Protein AF-A0A8D8JXM0-F1 (afdb_monomer_lite)

InterPro domains:
  IPR005828 Major facilitator, sugar transporter-like [PF00083] (39-109)
  IPR036259 MFS transporter superfamily [G3DSA:1.20.1250.20] (1-123)
  IPR036259 MFS transporter superfamily [SSF103473] (4-92)

pLDDT: mean 82.13, std 12.41, range [39.22, 94.69]

Organism: Culex pipiens (NCBI:txid7175)

Foldseek 3Di:
DVVVVVVVVVVVVLVVLCVVQQPDADWDQDPVVRDTDHSVVVSVVVVCVVVVVVVVVVVPQQDALVVCVVVVNNVSSLVNVQVVCCVVVVVPDDGDDDPDDDDPPVPPPPPCPPDPVVVVVVVVD

Sequence (125 aa):
MGASFVFGAGCMLLPGIAYLTINNEWAIEVPFLNIIYRPWRLFFVVCALPGLISAIALLKFPESPKFMVNQGDTDRAIEAVQWIHSINSFKKEPALQIKSIVTNANTKSAGSTKGFKAIVKLIWD

Structure (mmCIF, N/CA/C/O backbone):
data_AF-A0A8D8JXM0-F1
#
_entry.id   AF-A0A8D8JXM0-F1
#
loop_
_atom_site.group_PDB
_atom_site.id
_atom_site.type_symbol
_atom_site.label_atom_id
_atom_site.label_alt_id
_atom_site.label_comp_id
_atom_site.label_asym_id
_atom_site.label_entity_id
_atom_site.label_seq_id
_atom_site.pdbx_PDB_ins_code
_atom_site.Cartn_x
_atom_site.Cartn_y
_atom_site.Cartn_z
_atom_site.occupancy
_atom_site.B_iso_or_equiv
_atom_site.auth_seq_id
_atom_site.auth_comp_id
_atom_site.auth_asym_id
_atom_site.auth_atom_id
_atom_site.pdbx_PDB_model_num
ATOM 1 N N . MET A 1 1 ? -6.020 16.794 5.202 1.00 68.88 1 MET A N 1
ATOM 2 C CA . MET A 1 1 ? -4.612 17.159 4.916 1.00 68.88 1 MET A CA 1
ATOM 3 C C . MET A 1 1 ? -3.775 15.958 4.468 1.00 68.88 1 MET A C 1
ATOM 5 O O . MET A 1 1 ? -3.187 16.044 3.402 1.00 68.88 1 MET A O 1
ATOM 9 N N . GLY A 1 2 ? -3.770 14.821 5.184 1.00 81.31 2 GLY A N 1
ATOM 10 C CA . GLY A 1 2 ? -2.958 13.647 4.800 1.00 81.31 2 GLY A CA 1
ATOM 11 C C . GLY A 1 2 ? -3.273 13.033 3.425 1.00 81.31 2 GLY A C 1
ATOM 12 O O . GLY A 1 2 ? -2.360 12.797 2.645 1.00 81.31 2 GLY A O 1
ATOM 13 N N . ALA A 1 3 ? -4.553 12.844 3.079 1.00 81.75 3 ALA A N 1
ATOM 14 C CA . ALA A 1 3 ? -4.935 12.264 1.782 1.00 81.75 3 ALA A CA 1
ATOM 15 C C . ALA A 1 3 ? -4.444 13.094 0.580 1.00 81.75 3 ALA A C 1
ATOM 17 O O . ALA A 1 3 ? -3.962 12.543 -0.406 1.00 81.75 3 ALA A O 1
ATOM 18 N N . SER A 1 4 ? -4.502 14.423 0.688 1.00 88.94 4 SER A N 1
ATOM 19 C CA . SER A 1 4 ? -4.020 15.343 -0.347 1.00 88.94 4 SER A CA 1
ATOM 20 C C . SER A 1 4 ? -2.503 15.265 -0.529 1.00 88.94 4 SER A C 1
ATOM 22 O O . SER A 1 4 ? -2.025 15.342 -1.655 1.00 88.94 4 SER A O 1
ATOM 24 N N . PHE A 1 5 ? -1.751 15.065 0.559 1.00 91.12 5 PHE A N 1
ATOM 25 C CA . PHE A 1 5 ? -0.304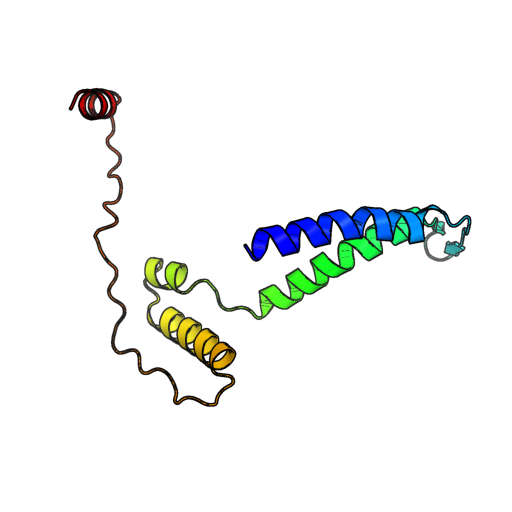 14.853 0.497 1.00 91.12 5 PHE A CA 1
ATOM 26 C C . PHE A 1 5 ? 0.045 13.536 -0.205 1.00 91.12 5 PHE A C 1
ATOM 28 O O . PHE A 1 5 ? 0.877 13.533 -1.106 1.00 91.12 5 PHE A O 1
ATOM 35 N N . VAL A 1 6 ? -0.632 12.436 0.149 1.00 88.88 6 VAL A N 1
ATOM 36 C CA . VAL A 1 6 ? -0.418 11.123 -0.487 1.00 88.88 6 VAL A CA 1
ATOM 37 C C . VAL A 1 6 ? -0.724 11.186 -1.983 1.00 88.88 6 VAL A C 1
ATOM 39 O O . VAL A 1 6 ? 0.070 10.716 -2.794 1.00 88.88 6 VAL A O 1
ATOM 42 N N . PHE A 1 7 ? -1.843 11.811 -2.357 1.00 88.56 7 PHE A N 1
ATOM 43 C CA . PHE A 1 7 ? -2.206 11.989 -3.759 1.00 88.56 7 PHE A CA 1
ATOM 44 C C . PHE A 1 7 ? -1.197 12.875 -4.503 1.00 88.56 7 PHE A C 1
ATOM 46 O O . PHE A 1 7 ? -0.735 12.504 -5.578 1.00 88.56 7 PHE A O 1
ATOM 53 N N . GLY A 1 8 ? -0.795 14.005 -3.913 1.00 92.12 8 GLY A N 1
ATOM 54 C CA . GLY A 1 8 ? 0.206 14.900 -4.495 1.00 92.12 8 GLY A CA 1
ATOM 55 C C . GLY A 1 8 ? 1.557 14.215 -4.718 1.00 92.12 8 GLY A C 1
ATOM 56 O O . GLY A 1 8 ? 2.116 14.304 -5.809 1.00 92.12 8 GLY A O 1
ATOM 57 N N . ALA A 1 9 ? 2.045 13.468 -3.724 1.00 89.88 9 ALA A N 1
ATOM 58 C CA . ALA A 1 9 ? 3.269 12.682 -3.844 1.00 89.88 9 ALA A CA 1
ATOM 59 C C . ALA A 1 9 ? 3.145 11.608 -4.937 1.00 89.88 9 ALA A C 1
ATOM 61 O O . ALA A 1 9 ? 4.041 11.474 -5.766 1.00 89.88 9 ALA A O 1
ATOM 62 N N . GLY A 1 10 ? 2.015 10.896 -4.999 1.00 89.19 10 GLY A N 1
ATOM 63 C CA . GLY A 1 10 ? 1.743 9.917 -6.055 1.00 89.19 10 GLY A CA 1
ATOM 64 C C . GLY A 1 10 ? 1.787 10.530 -7.459 1.00 89.19 10 GLY A C 1
ATOM 65 O O . GLY A 1 10 ? 2.443 9.991 -8.351 1.00 89.19 10 GLY A O 1
ATOM 66 N N . CYS A 1 11 ? 1.165 11.697 -7.639 1.00 90.06 11 CYS A N 1
ATOM 67 C CA . CYS A 1 11 ? 1.176 12.428 -8.906 1.00 90.06 11 CYS A CA 1
ATOM 68 C C . CYS A 1 11 ? 2.574 12.907 -9.320 1.00 90.06 11 CYS A C 1
ATOM 70 O O . CYS A 1 11 ? 2.841 12.989 -10.513 1.00 90.06 11 CYS A O 1
ATOM 72 N N . MET A 1 12 ? 3.471 13.196 -8.370 1.00 92.06 12 MET A N 1
ATOM 73 C CA . MET A 1 12 ? 4.869 13.550 -8.660 1.00 92.06 12 MET A CA 1
ATOM 74 C C . MET A 1 12 ? 5.747 12.326 -8.949 1.00 92.06 12 MET A C 1
ATOM 76 O O . MET A 1 12 ? 6.671 12.403 -9.757 1.00 92.06 12 MET A O 1
ATOM 80 N N . LEU A 1 13 ? 5.458 11.182 -8.325 1.00 90.62 13 LEU A N 1
ATOM 81 C CA . LEU A 1 13 ? 6.215 9.947 -8.534 1.00 90.62 13 LEU A CA 1
ATOM 82 C C . LEU A 1 13 ? 6.022 9.381 -9.945 1.00 90.62 13 LEU A C 1
ATOM 84 O O . LEU A 1 13 ? 6.989 8.920 -10.544 1.00 90.62 13 LEU A O 1
ATOM 88 N N . LEU A 1 14 ? 4.809 9.450 -10.502 1.00 89.94 14 LEU A N 1
ATOM 89 C CA . LEU A 1 14 ? 4.509 8.941 -11.848 1.00 89.94 14 LEU A CA 1
ATOM 90 C C . LEU A 1 14 ? 5.419 9.511 -12.955 1.00 89.94 14 LEU A C 1
ATOM 92 O O . LEU A 1 14 ? 6.055 8.710 -13.646 1.00 89.94 14 LEU A O 1
ATOM 96 N N . PRO A 1 15 ? 5.549 10.842 -13.136 1.00 92.06 15 PRO A N 1
ATOM 97 C CA . PRO A 1 15 ? 6.461 11.400 -14.131 1.00 92.06 15 PRO A CA 1
ATOM 98 C C . PRO A 1 15 ? 7.931 11.101 -13.808 1.00 92.06 15 PRO A C 1
ATOM 100 O O . PRO A 1 15 ? 8.711 10.880 -14.730 1.00 92.06 15 PRO A O 1
ATOM 103 N N . GLY A 1 16 ? 8.310 11.016 -12.526 1.00 91.38 16 GLY A N 1
ATOM 104 C CA . GLY A 1 16 ? 9.663 10.614 -12.125 1.00 91.38 16 GLY A CA 1
ATOM 105 C C . GLY A 1 16 ? 10.009 9.188 -12.569 1.00 91.38 16 GLY A C 1
ATOM 106 O O . GLY A 1 16 ? 11.053 8.954 -13.175 1.00 91.38 16 GLY A O 1
ATOM 107 N N . ILE A 1 17 ? 9.103 8.236 -12.342 1.00 90.88 17 ILE A N 1
ATOM 108 C CA . ILE A 1 17 ? 9.264 6.842 -12.773 1.00 90.88 17 ILE A CA 1
ATOM 109 C C . ILE A 1 17 ? 9.234 6.745 -14.303 1.00 90.88 17 ILE A C 1
ATOM 111 O O . ILE A 1 17 ? 10.039 6.013 -14.881 1.00 90.88 17 ILE A O 1
ATOM 115 N N . ALA A 1 18 ? 8.353 7.497 -14.972 1.00 91.12 18 ALA A N 1
ATOM 116 C CA . ALA A 1 18 ? 8.285 7.538 -16.432 1.00 91.12 18 ALA A CA 1
ATOM 117 C C . ALA A 1 18 ? 9.612 8.014 -17.038 1.00 91.12 18 ALA A C 1
ATOM 119 O O . ALA A 1 18 ? 10.149 7.354 -17.925 1.00 91.12 18 ALA A O 1
ATOM 120 N N . TYR A 1 19 ? 10.185 9.096 -16.505 1.00 90.31 19 TYR A N 1
ATOM 121 C CA . TYR A 1 19 ? 11.478 9.616 -16.946 1.00 90.31 19 TYR A CA 1
ATOM 122 C C . TYR A 1 19 ? 12.610 8.594 -16.765 1.00 90.31 19 TYR A C 1
ATOM 124 O O . TYR A 1 19 ? 13.425 8.412 -17.666 1.00 90.31 19 TYR A O 1
ATOM 132 N N . LEU A 1 20 ? 12.651 7.893 -15.628 1.00 88.69 20 LEU A N 1
ATOM 133 C CA . LEU A 1 20 ? 13.696 6.904 -15.338 1.00 88.69 20 LEU A CA 1
ATOM 134 C C . LEU A 1 20 ? 13.578 5.621 -16.167 1.00 88.69 20 LEU A C 1
ATOM 136 O O . LEU A 1 20 ? 14.581 4.947 -16.385 1.00 88.69 20 LEU A O 1
ATOM 140 N N . THR A 1 21 ? 12.372 5.252 -16.602 1.00 88.62 21 THR A N 1
ATOM 141 C CA . THR A 1 21 ? 12.121 3.973 -17.284 1.00 88.62 21 THR A CA 1
ATOM 142 C C . THR A 1 21 ? 12.051 4.113 -18.802 1.00 88.62 21 THR A C 1
ATOM 144 O O . THR A 1 21 ? 12.702 3.332 -19.495 1.00 88.62 21 THR A O 1
ATOM 147 N N . ILE A 1 22 ? 11.314 5.100 -19.324 1.00 86.88 22 ILE A N 1
ATOM 148 C CA . ILE A 1 22 ? 11.016 5.247 -20.760 1.00 86.88 22 ILE A CA 1
ATOM 149 C C . ILE A 1 22 ? 12.214 5.774 -21.554 1.00 86.88 22 ILE A C 1
ATOM 151 O O . ILE A 1 22 ? 12.385 5.368 -22.697 1.00 86.88 22 ILE A O 1
ATOM 155 N N . ASN A 1 23 ? 13.060 6.622 -20.961 1.00 85.38 23 ASN A N 1
ATOM 156 C CA . ASN A 1 23 ? 14.207 7.219 -21.664 1.00 85.38 23 ASN A CA 1
ATOM 157 C C . ASN A 1 23 ? 15.346 6.237 -21.971 1.00 85.38 23 ASN A C 1
ATOM 159 O O . ASN A 1 23 ? 16.329 6.620 -22.597 1.00 85.38 23 ASN A O 1
ATOM 163 N N . ASN A 1 24 ? 15.253 4.988 -21.519 1.00 84.19 24 ASN A N 1
ATOM 164 C CA . ASN A 1 24 ? 16.252 3.989 -21.864 1.00 84.19 24 ASN A CA 1
ATOM 165 C C . ASN A 1 24 ? 15.947 3.373 -23.236 1.00 84.19 24 ASN A C 1
ATOM 167 O O . ASN A 1 24 ? 14.788 3.222 -23.608 1.00 84.19 24 ASN A O 1
ATOM 171 N N . GLU A 1 25 ? 16.979 2.939 -23.957 1.00 83.94 25 GLU A N 1
ATOM 172 C CA . GLU A 1 25 ? 16.839 2.369 -25.310 1.00 83.94 25 GLU A CA 1
ATOM 173 C C . GLU A 1 25 ? 16.988 0.840 -25.355 1.00 83.94 25 GLU A C 1
ATOM 175 O O . GLU A 1 25 ? 17.021 0.234 -26.426 1.00 83.94 25 GLU A O 1
ATOM 180 N N . TRP A 1 26 ? 17.084 0.182 -24.199 1.00 85.31 26 TRP A N 1
ATOM 181 C CA . TRP A 1 26 ? 17.347 -1.252 -24.153 1.00 85.31 26 TRP A CA 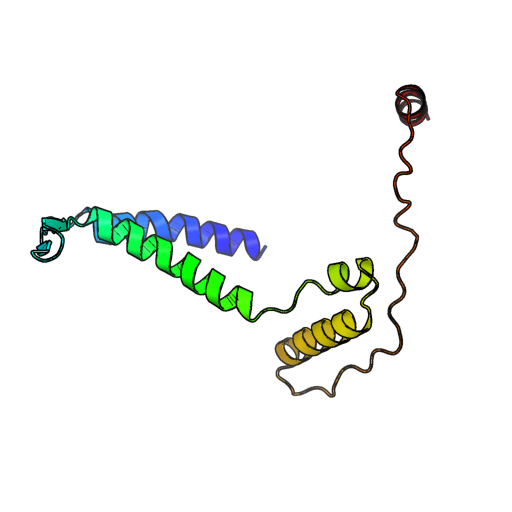1
ATOM 182 C C . TRP A 1 26 ? 16.182 -2.076 -24.714 1.00 85.31 26 TRP A C 1
ATOM 184 O O . TRP A 1 26 ? 15.004 -1.771 -24.520 1.00 85.31 26 TRP A O 1
ATOM 194 N N . ALA A 1 27 ? 16.525 -3.174 -25.378 1.00 86.06 27 ALA A N 1
ATOM 195 C CA . ALA A 1 27 ? 15.584 -4.171 -25.860 1.00 86.06 27 ALA A CA 1
ATOM 196 C C . ALA A 1 27 ? 16.115 -5.547 -25.459 1.00 86.06 27 ALA A C 1
ATOM 198 O O . ALA A 1 27 ? 17.191 -5.947 -25.893 1.00 86.06 27 ALA A O 1
ATOM 199 N N . ILE A 1 28 ? 15.381 -6.246 -24.593 1.00 85.00 28 ILE A N 1
ATOM 200 C CA . ILE A 1 28 ? 15.730 -7.606 -24.174 1.00 85.00 28 ILE A CA 1
ATOM 201 C C . ILE A 1 28 ? 14.807 -8.561 -24.912 1.00 85.00 28 ILE A C 1
ATOM 203 O O . ILE A 1 28 ? 13.587 -8.497 -24.763 1.00 85.00 28 ILE A O 1
ATOM 207 N N . GLU A 1 29 ? 15.375 -9.457 -25.702 1.00 87.06 29 GLU A N 1
ATOM 208 C CA . GLU A 1 29 ? 14.614 -10.551 -26.290 1.00 87.06 29 GLU A CA 1
ATOM 209 C C . GLU A 1 29 ? 14.337 -11.589 -25.205 1.00 87.06 29 GLU A C 1
ATOM 211 O O . GLU A 1 29 ? 15.249 -12.025 -24.506 1.00 87.06 29 GLU A O 1
ATOM 216 N N . VAL A 1 30 ? 13.068 -11.955 -25.023 1.00 85.44 30 VAL A N 1
ATOM 217 C CA . VAL A 1 30 ? 12.653 -12.996 -24.078 1.00 85.44 30 VAL A CA 1
ATOM 218 C C . VAL A 1 30 ? 12.278 -14.230 -24.899 1.00 85.44 30 VAL A C 1
ATOM 220 O O . VAL A 1 30 ? 11.138 -14.313 -25.373 1.00 85.44 30 VAL A O 1
ATOM 223 N N . PRO A 1 31 ? 13.196 -15.204 -25.081 1.00 80.25 31 PRO A N 1
ATOM 224 C CA . PRO A 1 31 ? 12.995 -16.314 -26.014 1.00 80.25 31 PRO A CA 1
ATOM 225 C C . PRO A 1 31 ? 11.814 -17.207 -25.627 1.00 80.25 31 PRO A C 1
ATOM 227 O O . PRO A 1 31 ? 11.148 -17.762 -26.492 1.00 80.25 31 PRO A O 1
ATOM 230 N N . PHE A 1 32 ? 11.506 -17.295 -24.328 1.00 86.12 32 PHE A N 1
ATOM 231 C CA . PHE A 1 32 ? 10.394 -18.095 -23.810 1.00 86.12 32 PHE A CA 1
ATOM 232 C C . PHE A 1 32 ? 9.011 -17.571 -24.237 1.00 86.12 32 PHE A C 1
ATOM 234 O O . PHE A 1 32 ? 8.103 -18.365 -24.454 1.00 86.12 32 PHE A O 1
ATOM 241 N N . LEU A 1 33 ? 8.843 -16.250 -24.377 1.00 82.81 33 LEU A N 1
ATOM 242 C CA . LEU A 1 33 ? 7.570 -15.642 -24.789 1.00 82.81 33 LEU A CA 1
ATOM 243 C C . LEU A 1 33 ? 7.567 -15.179 -26.250 1.00 82.81 33 LEU A C 1
ATOM 245 O O . LEU A 1 33 ? 6.525 -14.740 -26.725 1.00 82.81 33 LEU A O 1
ATOM 249 N N . ASN A 1 34 ? 8.702 -15.256 -26.954 1.00 85.12 34 ASN A N 1
ATOM 250 C CA . ASN A 1 34 ? 8.870 -14.720 -28.310 1.00 85.12 34 ASN A CA 1
ATOM 251 C C . ASN A 1 34 ? 8.463 -13.230 -28.406 1.00 85.12 34 ASN A C 1
ATOM 253 O O . ASN A 1 34 ? 7.800 -12.785 -29.342 1.00 85.12 34 ASN A O 1
ATOM 257 N N . ILE A 1 35 ? 8.813 -12.454 -27.372 1.00 86.62 35 ILE A N 1
ATOM 258 C CA . ILE A 1 35 ? 8.511 -11.021 -27.263 1.00 86.62 35 ILE A CA 1
ATOM 259 C C . ILE A 1 35 ? 9.811 -10.253 -27.031 1.00 86.62 35 ILE A C 1
ATOM 261 O O . ILE A 1 35 ? 10.655 -10.652 -26.228 1.00 86.62 35 ILE A O 1
ATOM 265 N N . ILE A 1 36 ? 9.923 -9.096 -27.682 1.00 86.88 36 ILE A N 1
ATOM 266 C CA . ILE A 1 36 ? 10.952 -8.097 -27.392 1.00 86.88 36 ILE A CA 1
ATOM 267 C C . ILE A 1 36 ? 10.462 -7.237 -26.225 1.00 86.88 36 ILE A C 1
ATOM 269 O O . ILE A 1 36 ? 9.512 -6.452 -26.349 1.00 86.88 36 ILE A O 1
ATOM 273 N N . TYR A 1 37 ? 11.090 -7.401 -25.068 1.00 87.12 37 TYR A N 1
ATOM 274 C CA . TYR A 1 37 ? 10.806 -6.613 -23.886 1.00 87.12 37 TYR A CA 1
ATOM 275 C C . TYR A 1 37 ? 11.404 -5.217 -24.053 1.00 87.12 37 TYR A C 1
ATOM 277 O O . TYR A 1 37 ? 12.619 -5.047 -24.154 1.00 87.12 37 TYR A O 1
ATOM 285 N N . ARG A 1 38 ? 10.521 -4.216 -24.089 1.00 89.25 38 ARG A N 1
ATOM 286 C CA . ARG A 1 38 ? 10.872 -2.799 -24.221 1.00 89.25 38 ARG A CA 1
ATOM 287 C C . ARG A 1 38 ? 10.653 -2.053 -22.899 1.00 89.25 38 ARG A C 1
ATOM 289 O O . ARG A 1 38 ? 9.788 -2.465 -22.119 1.00 89.25 38 ARG A O 1
ATOM 296 N N . PRO A 1 39 ? 11.334 -0.920 -22.665 1.00 88.69 39 PRO A N 1
ATOM 297 C CA . PRO A 1 39 ? 11.367 -0.257 -21.356 1.00 88.69 39 PRO A CA 1
ATOM 298 C C . PRO A 1 39 ? 10.000 0.260 -20.886 1.00 88.69 39 PRO A C 1
ATOM 300 O O . PRO A 1 39 ? 9.704 0.248 -19.694 1.00 88.69 39 PRO A O 1
ATOM 303 N N . TRP A 1 40 ? 9.095 0.596 -21.809 1.00 88.25 40 TRP A N 1
ATOM 304 C CA . TRP A 1 40 ? 7.712 0.964 -21.477 1.00 88.25 40 TRP A CA 1
ATOM 305 C C . TRP A 1 40 ? 6.931 -0.159 -20.763 1.00 88.25 40 TRP A C 1
ATOM 307 O O . TRP A 1 40 ? 6.028 0.120 -19.979 1.00 88.25 40 TRP A O 1
ATOM 317 N N . ARG A 1 41 ? 7.270 -1.440 -20.985 1.00 89.25 41 ARG A N 1
ATOM 318 C CA . ARG A 1 41 ? 6.647 -2.558 -20.252 1.00 89.25 41 ARG A CA 1
ATOM 319 C C . ARG A 1 41 ? 7.085 -2.561 -18.790 1.00 89.25 41 ARG A C 1
ATOM 321 O O . ARG A 1 41 ? 6.267 -2.822 -17.914 1.00 89.25 41 ARG A O 1
ATOM 328 N N . LEU A 1 42 ? 8.350 -2.217 -18.527 1.00 89.44 42 LEU A N 1
ATOM 329 C CA . LEU A 1 42 ? 8.863 -2.054 -17.167 1.00 89.44 42 LEU A CA 1
ATOM 330 C C . LEU A 1 42 ? 8.130 -0.928 -16.432 1.00 89.44 42 LEU A C 1
ATOM 332 O O . LEU A 1 42 ? 7.802 -1.108 -15.265 1.00 89.44 42 LEU A O 1
ATOM 336 N N . PHE A 1 43 ? 7.807 0.179 -17.109 1.00 90.56 43 PHE A N 1
ATOM 337 C CA . PHE A 1 43 ? 7.011 1.263 -16.523 1.00 90.56 43 PHE A CA 1
ATOM 338 C C . PHE A 1 43 ? 5.681 0.751 -15.946 1.00 90.56 43 PHE A C 1
ATOM 340 O O . PHE A 1 43 ? 5.393 0.985 -14.774 1.00 90.56 43 PHE A O 1
ATOM 347 N N . PHE A 1 44 ? 4.915 -0.031 -16.717 1.00 90.44 44 PHE A N 1
ATOM 348 C CA . PHE A 1 44 ? 3.660 -0.617 -16.230 1.00 90.44 44 PHE A CA 1
ATOM 349 C C . PHE A 1 44 ? 3.859 -1.543 -15.029 1.00 90.44 44 PHE A C 1
ATOM 351 O O . PHE A 1 44 ? 3.079 -1.480 -14.080 1.00 90.44 44 PHE A O 1
ATOM 358 N N . VAL A 1 45 ? 4.906 -2.373 -15.046 1.00 91.69 45 VAL A N 1
ATOM 359 C CA . VAL A 1 45 ? 5.224 -3.263 -13.920 1.00 91.69 45 VAL A CA 1
ATOM 360 C C . VAL A 1 45 ? 5.529 -2.448 -12.666 1.00 91.69 45 VAL A C 1
ATOM 362 O O . VAL A 1 45 ? 4.943 -2.703 -11.618 1.00 91.69 45 VAL A O 1
ATOM 365 N N . VAL A 1 46 ? 6.387 -1.429 -12.769 1.00 91.69 46 VAL A N 1
ATOM 366 C CA . VAL A 1 46 ? 6.752 -0.572 -11.634 1.00 91.69 46 VAL A CA 1
ATOM 367 C C . VAL A 1 46 ? 5.532 0.175 -11.093 1.00 91.69 46 VAL A C 1
ATOM 369 O O . VAL A 1 46 ? 5.346 0.227 -9.881 1.00 91.69 46 VAL A O 1
ATOM 372 N N . CYS A 1 47 ? 4.658 0.691 -11.960 1.00 90.50 47 CYS A N 1
ATOM 373 C CA . CYS A 1 47 ? 3.414 1.341 -11.543 1.00 90.50 47 CYS A CA 1
ATOM 374 C C . CYS A 1 47 ? 2.416 0.377 -10.882 1.00 90.50 47 CYS A C 1
ATOM 376 O O . CYS A 1 47 ? 1.637 0.801 -10.029 1.00 90.50 47 CYS A O 1
ATOM 378 N N . ALA A 1 48 ? 2.433 -0.908 -11.240 1.00 92.38 48 ALA A N 1
ATOM 379 C CA . ALA A 1 48 ? 1.564 -1.913 -10.636 1.00 92.38 48 ALA A CA 1
ATOM 380 C C . ALA A 1 48 ? 2.033 -2.351 -9.235 1.00 92.38 48 ALA A C 1
ATOM 382 O O . ALA A 1 48 ? 1.201 -2.747 -8.418 1.00 92.38 48 ALA A O 1
ATOM 383 N N . LEU A 1 49 ? 3.334 -2.258 -8.927 1.00 92.25 49 LEU A N 1
ATOM 384 C CA . LEU A 1 49 ? 3.898 -2.717 -7.649 1.00 92.25 49 LEU A CA 1
ATOM 385 C C . LEU A 1 49 ? 3.269 -2.041 -6.416 1.00 92.25 49 LEU A C 1
ATOM 387 O O . LEU A 1 49 ? 2.853 -2.774 -5.517 1.00 92.25 49 LEU A O 1
ATOM 391 N N . PRO A 1 50 ? 3.126 -0.700 -6.338 1.00 90.88 50 PRO A N 1
ATOM 392 C CA . PRO A 1 50 ? 2.437 -0.064 -5.217 1.00 90.88 50 PRO A CA 1
ATOM 393 C C . PRO A 1 50 ? 0.998 -0.561 -5.056 1.00 90.88 50 PRO A C 1
ATOM 395 O O . PRO A 1 50 ? 0.575 -0.837 -3.938 1.00 90.88 50 PRO A O 1
ATOM 398 N N . GLY A 1 51 ? 0.273 -0.743 -6.166 1.00 91.12 51 GLY A N 1
ATOM 399 C CA . GLY A 1 51 ? -1.089 -1.278 -6.155 1.00 91.12 51 GLY A CA 1
ATOM 400 C C . GLY A 1 51 ? -1.153 -2.710 -5.621 1.00 91.12 51 GLY A C 1
ATOM 401 O O . GLY A 1 51 ? -2.016 -3.026 -4.806 1.00 91.12 51 GLY A O 1
ATOM 402 N N . LEU A 1 52 ? -0.198 -3.560 -6.008 1.00 94.25 52 LEU A N 1
ATOM 403 C CA . LEU A 1 52 ? -0.085 -4.923 -5.494 1.00 94.25 52 LEU A CA 1
ATOM 404 C C . LEU A 1 52 ? 0.235 -4.940 -3.994 1.00 94.25 52 LEU A C 1
ATOM 406 O O . LEU A 1 52 ? -0.388 -5.686 -3.241 1.00 94.25 52 LEU A O 1
ATOM 410 N N . ILE A 1 53 ? 1.162 -4.091 -3.543 1.00 93.50 53 ILE A N 1
ATOM 411 C CA . ILE A 1 53 ? 1.487 -3.941 -2.118 1.00 93.50 53 ILE A CA 1
ATOM 412 C C . ILE A 1 53 ? 0.247 -3.485 -1.342 1.00 93.50 53 ILE A C 1
ATOM 414 O O . ILE A 1 53 ? -0.058 -4.052 -0.294 1.00 93.50 53 ILE A O 1
ATOM 418 N N . SER A 1 54 ? -0.503 -2.510 -1.865 1.00 91.50 54 SER A N 1
ATOM 419 C CA . SER A 1 54 ? -1.765 -2.070 -1.266 1.00 91.50 54 SER A CA 1
ATOM 420 C C . SER A 1 54 ? -2.796 -3.195 -1.204 1.00 91.50 54 SER A C 1
ATOM 422 O O . SER A 1 54 ? -3.432 -3.362 -0.169 1.00 91.50 54 SER A O 1
ATOM 424 N N . ALA A 1 55 ? -2.935 -4.004 -2.257 1.00 93.75 55 ALA A N 1
ATOM 425 C CA . ALA A 1 55 ? -3.851 -5.141 -2.264 1.00 93.75 55 ALA A CA 1
ATOM 426 C C . ALA A 1 55 ? -3.485 -6.175 -1.188 1.00 93.75 55 ALA A C 1
ATOM 428 O O . ALA A 1 55 ? -4.346 -6.589 -0.417 1.00 93.75 55 ALA A O 1
ATOM 429 N N . ILE A 1 56 ? -2.202 -6.536 -1.076 1.00 94.69 56 ILE A N 1
ATOM 430 C CA . ILE A 1 56 ? -1.716 -7.460 -0.040 1.00 94.69 56 ILE A CA 1
ATOM 431 C C . ILE A 1 56 ? -1.947 -6.879 1.359 1.00 94.69 56 ILE A C 1
ATOM 433 O O . ILE A 1 56 ? -2.366 -7.602 2.262 1.00 94.69 56 ILE A O 1
ATOM 437 N N . ALA A 1 57 ? -1.697 -5.580 1.542 1.00 91.25 57 AL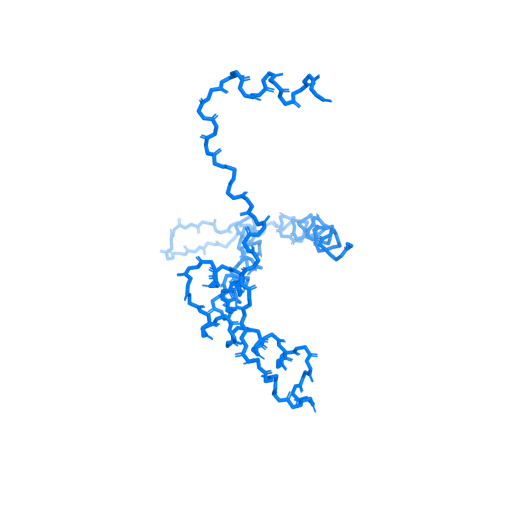A A N 1
ATOM 438 C CA . ALA A 1 57 ? -1.936 -4.909 2.812 1.00 91.25 57 ALA A CA 1
ATOM 439 C C . ALA A 1 57 ? -3.422 -4.956 3.193 1.00 91.25 57 ALA A C 1
ATOM 441 O O . ALA A 1 57 ? -3.736 -5.325 4.321 1.00 91.25 57 ALA A O 1
ATOM 442 N N . LEU A 1 58 ? -4.330 -4.662 2.256 1.00 90.69 58 LEU A N 1
ATOM 443 C CA . LEU A 1 58 ? -5.780 -4.670 2.483 1.00 90.69 58 LEU A CA 1
ATOM 444 C C . LEU A 1 58 ? -6.306 -6.029 2.959 1.00 90.69 58 LEU A C 1
ATOM 446 O O . LEU A 1 58 ? -7.187 -6.050 3.808 1.00 90.69 58 LEU A O 1
ATOM 450 N N . LEU A 1 59 ? -5.718 -7.149 2.521 1.00 90.31 59 LEU A N 1
ATOM 451 C CA . LEU A 1 59 ? -6.089 -8.487 3.013 1.00 90.31 59 LEU A CA 1
ATOM 452 C C . LEU A 1 59 ? -5.847 -8.682 4.522 1.00 90.31 59 LEU A C 1
ATOM 454 O O . LEU A 1 59 ? -6.377 -9.621 5.112 1.00 90.31 59 LEU A O 1
ATOM 458 N N . LYS A 1 60 ? -5.007 -7.848 5.148 1.00 87.50 60 LYS A N 1
ATOM 459 C CA . LYS A 1 60 ? -4.711 -7.892 6.589 1.00 87.50 60 LYS A CA 1
ATOM 460 C C . LYS A 1 60 ? -5.526 -6.894 7.408 1.00 87.50 60 LYS A C 1
ATOM 462 O O . LYS A 1 60 ? -5.539 -7.021 8.631 1.00 87.50 60 LYS A O 1
ATOM 467 N N . PHE A 1 61 ? -6.153 -5.904 6.776 1.00 89.75 61 PHE A N 1
ATOM 468 C CA . PHE A 1 61 ? -6.964 -4.924 7.490 1.00 89.75 61 PHE A CA 1
ATOM 469 C C . PHE A 1 61 ? -8.320 -5.534 7.864 1.00 89.75 61 PHE A C 1
ATOM 471 O O . PHE A 1 61 ? -8.930 -6.205 7.030 1.00 89.75 61 PHE A O 1
ATOM 478 N N . PRO A 1 62 ? -8.813 -5.313 9.096 1.00 87.25 62 PRO A N 1
ATOM 479 C CA . PRO A 1 62 ? -10.180 -5.664 9.431 1.00 87.25 62 PRO A CA 1
ATOM 480 C C . PRO A 1 62 ? -11.145 -4.773 8.648 1.00 87.25 62 PRO A C 1
ATOM 482 O O . PRO A 1 62 ? -10.838 -3.624 8.314 1.00 87.25 62 PRO A O 1
ATOM 485 N N . GLU A 1 63 ? -12.336 -5.301 8.398 1.00 88.75 63 GLU A N 1
ATOM 486 C CA . GLU A 1 63 ? -13.428 -4.531 7.816 1.00 88.75 63 GLU A CA 1
ATOM 487 C C . GLU A 1 63 ? -13.804 -3.329 8.690 1.00 88.75 63 GLU A C 1
ATOM 489 O O . GLU A 1 63 ? -13.511 -3.267 9.888 1.00 88.75 63 GLU A O 1
ATOM 494 N N . SER A 1 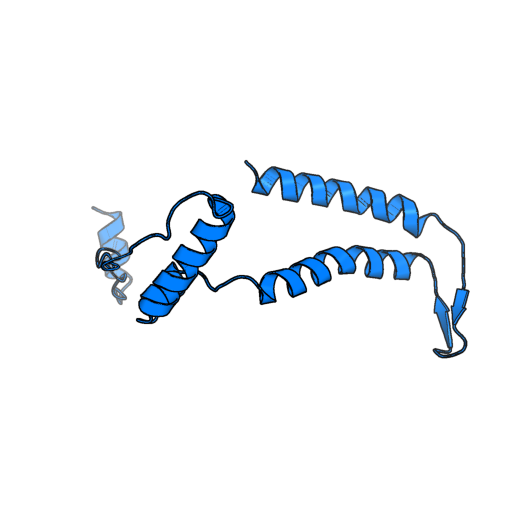64 ? -14.482 -2.347 8.091 1.00 88.06 64 SER A N 1
ATOM 495 C CA . SER A 1 64 ? -14.899 -1.156 8.833 1.00 88.06 64 SER A CA 1
ATOM 496 C C . SER A 1 64 ? -15.808 -1.541 10.014 1.00 88.06 64 SER A C 1
ATOM 498 O O . SER A 1 64 ? -16.874 -2.122 9.785 1.00 88.06 64 SER A O 1
ATOM 500 N N . PRO A 1 65 ? -15.491 -1.141 11.264 1.00 86.44 65 PRO A N 1
ATOM 501 C CA . PRO A 1 65 ? -16.332 -1.453 12.422 1.00 86.44 65 PRO A CA 1
ATOM 502 C C . PRO A 1 65 ? -17.776 -0.973 12.243 1.00 86.44 65 PRO A C 1
ATOM 504 O O . PRO A 1 65 ? -18.726 -1.645 12.630 1.00 86.44 65 PRO A O 1
ATOM 507 N N . LYS A 1 66 ? -17.959 0.172 11.574 1.00 85.31 66 LYS A N 1
ATOM 508 C CA . LYS A 1 66 ? -19.282 0.729 11.268 1.00 85.31 66 LYS A CA 1
ATOM 509 C C . LYS A 1 66 ? -20.091 -0.168 10.326 1.00 85.31 66 LYS A C 1
ATOM 511 O O . LYS A 1 66 ? -21.306 -0.264 10.468 1.00 85.31 66 LYS A O 1
ATOM 516 N N . PHE A 1 67 ? -19.429 -0.812 9.367 1.00 88.00 67 PHE A N 1
ATOM 517 C CA . PHE A 1 67 ? -20.075 -1.752 8.456 1.00 88.00 67 PHE A CA 1
ATOM 518 C C . PHE A 1 67 ? -20.520 -3.024 9.189 1.00 88.00 67 PHE A C 1
ATOM 520 O O . PHE A 1 67 ? -21.642 -3.479 8.981 1.00 88.00 67 PHE A O 1
ATOM 527 N N . MET A 1 68 ? -19.690 -3.547 10.096 1.00 86.56 68 MET A N 1
ATOM 528 C CA . MET A 1 68 ? -20.016 -4.728 10.909 1.00 86.56 68 MET A CA 1
ATOM 529 C C . MET A 1 68 ? -21.204 -4.475 11.847 1.00 86.56 68 MET A C 1
ATOM 531 O O . MET A 1 68 ? -22.152 -5.257 11.859 1.00 86.56 68 MET A O 1
ATOM 535 N N . VAL A 1 69 ? -21.235 -3.315 12.515 1.00 86.31 69 VAL A N 1
ATOM 536 C CA . VAL A 1 69 ? -22.380 -2.892 13.346 1.00 86.31 69 VAL A CA 1
ATOM 537 C C . VAL A 1 69 ? -23.671 -2.814 12.530 1.00 86.31 69 VAL A C 1
ATOM 539 O O . VAL A 1 69 ? -24.713 -3.281 12.982 1.00 86.31 69 VAL A O 1
ATOM 542 N N . ASN A 1 70 ? -23.618 -2.264 11.313 1.00 84.75 70 ASN A N 1
ATOM 543 C CA . ASN A 1 70 ? -24.793 -2.167 10.443 1.00 84.75 70 ASN A CA 1
ATOM 544 C C . ASN A 1 70 ? -25.291 -3.529 9.931 1.00 84.75 70 ASN A C 1
ATOM 546 O O . ASN A 1 70 ? -26.475 -3.658 9.634 1.00 84.75 70 ASN A O 1
ATOM 550 N N . GLN A 1 71 ? -24.417 -4.533 9.829 1.00 85.88 71 GLN A N 1
ATOM 551 C CA . GLN A 1 71 ? -24.813 -5.913 9.530 1.00 85.88 71 GLN A CA 1
ATOM 552 C C . GLN A 1 71 ? -25.402 -6.650 10.743 1.00 85.88 71 GLN A C 1
ATOM 554 O O . GLN A 1 71 ? -25.922 -7.750 10.584 1.00 85.88 71 GLN A O 1
ATOM 559 N N . GLY A 1 72 ? -25.344 -6.057 11.940 1.00 82.50 72 GLY A N 1
ATOM 560 C CA . GLY A 1 72 ? -25.772 -6.691 13.187 1.00 82.50 72 GLY A CA 1
ATOM 561 C C . GLY A 1 72 ? -24.690 -7.537 13.863 1.00 82.50 72 GLY A C 1
ATOM 562 O O . GLY A 1 72 ? -24.962 -8.131 14.900 1.00 82.50 72 GLY A O 1
ATOM 563 N N . ASP A 1 73 ? -23.468 -7.568 13.322 1.00 84.31 73 ASP A N 1
ATOM 564 C CA . ASP A 1 73 ? -22.327 -8.275 13.909 1.00 84.31 73 ASP A CA 1
ATOM 565 C C . ASP A 1 73 ? -21.515 -7.310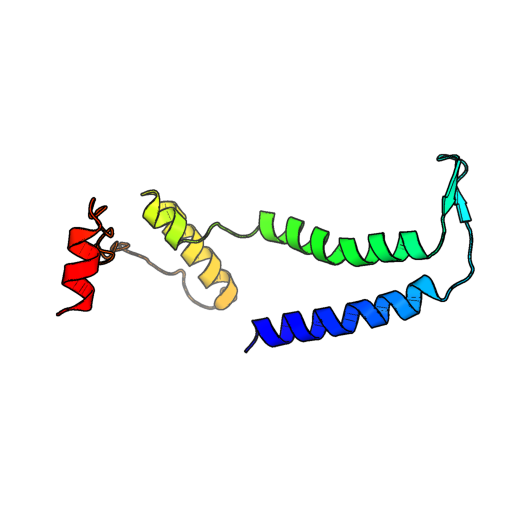 14.788 1.00 84.31 73 ASP A C 1
ATOM 567 O O . ASP A 1 73 ? -20.526 -6.696 14.373 1.00 84.31 73 ASP A O 1
ATOM 571 N N . THR A 1 74 ? -22.000 -7.100 16.012 1.00 85.06 74 THR A N 1
ATOM 572 C CA . THR A 1 74 ? -21.374 -6.187 16.976 1.00 85.06 74 THR A CA 1
ATOM 573 C C . THR A 1 74 ? -20.088 -6.744 17.570 1.00 85.06 74 THR A C 1
ATOM 575 O O . THR A 1 74 ? -19.200 -5.963 17.907 1.00 85.06 74 THR A O 1
ATOM 578 N N . ASP A 1 75 ? -19.961 -8.065 17.669 1.00 85.75 75 ASP A N 1
ATOM 579 C CA . ASP A 1 75 ? -18.806 -8.708 18.296 1.00 85.75 75 ASP A CA 1
ATOM 580 C C . ASP A 1 75 ? -17.559 -8.538 17.426 1.00 85.75 75 ASP A C 1
ATOM 582 O O . ASP A 1 75 ? -16.528 -8.055 17.900 1.00 85.75 75 ASP A O 1
ATOM 586 N N . ARG A 1 76 ? -17.672 -8.778 16.111 1.00 86.12 76 ARG A N 1
ATOM 587 C CA . ARG A 1 76 ? -16.559 -8.505 15.191 1.00 86.12 76 ARG A CA 1
ATOM 588 C C . ARG A 1 76 ? -16.217 -7.021 15.095 1.00 86.12 76 ARG A C 1
ATOM 590 O O . ARG A 1 76 ? -15.056 -6.664 14.900 1.00 86.12 76 ARG A O 1
ATOM 597 N N . ALA A 1 77 ? -17.201 -6.137 15.266 1.00 88.62 77 ALA A N 1
ATOM 598 C CA . ALA A 1 77 ? -16.937 -4.704 15.321 1.00 88.62 77 ALA A CA 1
ATOM 599 C C . ALA A 1 77 ? -16.077 -4.325 16.541 1.00 88.62 77 ALA A C 1
ATOM 601 O O . ALA A 1 77 ? -15.191 -3.477 16.422 1.00 88.62 77 ALA A O 1
ATOM 602 N N . ILE A 1 78 ? -16.307 -4.962 17.696 1.00 87.56 78 ILE A N 1
ATOM 603 C CA . ILE A 1 78 ? -15.489 -4.788 18.906 1.00 87.56 78 ILE A CA 1
ATOM 604 C C . ILE A 1 78 ? -14.058 -5.269 18.650 1.00 87.56 78 ILE A C 1
ATOM 606 O O . ILE A 1 78 ? -13.117 -4.526 18.935 1.00 87.56 78 ILE A O 1
ATOM 610 N N . GLU A 1 79 ? -13.888 -6.453 18.055 1.00 88.81 79 GLU A N 1
ATOM 611 C CA . GLU A 1 79 ? -12.568 -6.992 17.696 1.00 88.81 79 GLU A CA 1
ATOM 612 C C . GLU A 1 79 ? -11.802 -6.050 16.756 1.00 88.81 79 GLU A C 1
ATOM 614 O O . GLU A 1 79 ? -10.629 -5.750 16.987 1.00 88.81 79 GLU A O 1
ATOM 619 N N . ALA A 1 80 ? -12.472 -5.512 15.732 1.00 90.00 80 ALA A N 1
ATOM 620 C CA . ALA A 1 80 ? -11.872 -4.560 14.802 1.00 90.00 80 ALA A CA 1
ATOM 621 C C . ALA A 1 80 ? -11.411 -3.272 15.512 1.00 90.00 80 ALA A C 1
ATOM 623 O O . ALA A 1 80 ? -10.311 -2.780 15.258 1.00 90.00 80 ALA A O 1
ATOM 624 N N . VAL A 1 81 ? -12.202 -2.736 16.449 1.00 89.44 81 VAL A N 1
ATOM 625 C CA . VAL A 1 81 ? -11.814 -1.555 17.243 1.00 89.44 81 VAL A CA 1
ATOM 626 C C . VAL A 1 81 ? -10.643 -1.864 18.179 1.00 89.44 81 VAL A C 1
ATOM 628 O O . VAL A 1 81 ? -9.722 -1.053 18.296 1.00 89.44 81 VAL A O 1
ATOM 631 N N . GLN A 1 82 ? -10.633 -3.037 18.816 1.00 89.12 82 GLN A N 1
ATOM 632 C CA . GLN A 1 82 ? -9.514 -3.481 19.648 1.00 89.12 82 GLN A CA 1
ATOM 633 C C . GLN A 1 82 ? -8.228 -3.643 18.830 1.00 89.12 82 GLN A C 1
ATOM 635 O O . GLN A 1 82 ? -7.161 -3.222 19.283 1.00 89.12 82 GLN A O 1
ATOM 640 N N . TRP A 1 83 ? -8.322 -4.176 17.608 1.00 89.44 83 TRP A N 1
ATOM 641 C CA . TRP A 1 83 ? -7.200 -4.257 16.675 1.00 89.44 83 TRP A CA 1
ATOM 642 C C . TRP A 1 83 ? -6.653 -2.865 16.339 1.00 89.44 83 TRP A C 1
ATOM 644 O O . TRP A 1 83 ? -5.454 -2.629 16.504 1.00 89.44 83 TRP A O 1
ATOM 654 N N . ILE A 1 84 ? -7.525 -1.913 15.979 1.00 90.12 84 ILE A N 1
ATOM 655 C CA . ILE A 1 84 ? -7.135 -0.519 15.695 1.00 90.12 84 ILE A CA 1
ATOM 656 C C . ILE A 1 84 ? -6.437 0.108 16.912 1.00 90.12 84 ILE A C 1
ATOM 658 O O . ILE A 1 84 ? -5.385 0.732 16.776 1.00 90.12 84 ILE A O 1
ATOM 662 N N . HIS A 1 85 ? -6.983 -0.087 18.114 1.00 89.25 85 HIS A N 1
ATOM 663 C CA . HIS A 1 85 ? -6.376 0.412 19.347 1.00 89.25 85 HIS A CA 1
ATOM 664 C C . HIS A 1 85 ? -5.004 -0.205 19.613 1.00 89.25 85 HIS A C 1
ATOM 666 O O . HIS A 1 85 ? -4.075 0.507 19.982 1.00 89.25 85 HIS A O 1
ATOM 672 N N . SER A 1 86 ? -4.846 -1.512 19.392 1.00 88.50 86 SER A N 1
ATOM 673 C CA . SER A 1 86 ? -3.564 -2.190 19.603 1.00 88.50 86 SER A CA 1
ATOM 674 C C . SER A 1 86 ? -2.444 -1.602 18.739 1.00 88.50 86 SER A C 1
ATOM 676 O O . SER A 1 86 ? -1.306 -1.495 19.204 1.00 88.50 86 SER A O 1
ATOM 678 N N . ILE A 1 87 ? -2.784 -1.172 17.518 1.00 88.25 87 ILE A N 1
ATOM 679 C CA . ILE A 1 87 ? -1.864 -0.531 16.577 1.00 88.25 87 ILE A CA 1
ATOM 680 C C . ILE A 1 87 ? -1.563 0.902 17.009 1.00 88.25 87 ILE A C 1
ATOM 682 O O . ILE A 1 87 ? -0.396 1.266 17.111 1.00 88.25 87 ILE A O 1
ATOM 686 N N . ASN A 1 88 ? -2.588 1.698 17.318 1.00 88.88 88 ASN A N 1
ATOM 687 C CA . ASN A 1 88 ? -2.410 3.103 17.696 1.00 88.88 88 ASN A CA 1
ATOM 688 C C . ASN A 1 88 ? -1.645 3.269 19.016 1.00 88.88 88 ASN A C 1
ATOM 690 O O . ASN A 1 88 ? -0.806 4.158 19.142 1.00 88.88 88 ASN A O 1
ATOM 694 N N . SER A 1 89 ? -1.912 2.399 19.989 1.00 86.12 89 SER A N 1
ATOM 695 C CA . SER A 1 89 ? -1.284 2.440 21.311 1.00 86.12 89 SER A CA 1
ATOM 696 C C . SER A 1 89 ? 0.056 1.699 21.353 1.00 86.12 89 SER A C 1
ATOM 698 O O . SER A 1 89 ? 0.686 1.644 22.408 1.00 86.12 89 SER A O 1
ATOM 700 N N . PHE A 1 90 ? 0.493 1.085 20.241 1.00 81.12 90 PHE A N 1
ATOM 701 C CA . PHE A 1 90 ? 1.694 0.240 20.166 1.00 81.12 90 PHE A CA 1
ATOM 702 C C . PHE A 1 90 ? 1.794 -0.777 21.323 1.00 81.12 90 PHE A C 1
ATOM 704 O O . PHE A 1 90 ? 2.881 -1.043 21.835 1.00 81.12 90 PHE A O 1
ATOM 711 N N . LYS A 1 91 ? 0.649 -1.319 21.768 1.00 72.12 91 LYS A N 1
ATOM 712 C CA . LYS A 1 91 ? 0.513 -2.240 22.920 1.00 72.12 91 LYS A CA 1
ATOM 713 C C . LYS A 1 91 ? 1.020 -1.716 24.280 1.00 72.12 91 LYS A C 1
ATOM 715 O O . LYS A 1 91 ? 1.267 -2.519 25.175 1.00 72.12 91 LYS A O 1
ATOM 720 N N . LYS A 1 92 ? 1.181 -0.402 24.456 1.00 72.94 92 LYS A N 1
ATOM 721 C CA . LYS A 1 92 ? 1.577 0.203 25.744 1.00 72.94 92 LYS A CA 1
ATOM 722 C C . LYS A 1 92 ? 0.410 0.346 26.721 1.00 72.94 92 LYS A C 1
ATOM 724 O O . LYS A 1 92 ? 0.613 0.285 27.927 1.00 72.94 92 LYS A O 1
ATOM 729 N N . GLU A 1 93 ? -0.791 0.521 26.185 1.00 76.31 93 GLU A N 1
ATOM 730 C CA . GLU A 1 93 ? -2.021 0.710 26.952 1.00 76.31 93 GLU A CA 1
ATOM 731 C C . GLU A 1 93 ? -2.779 -0.618 27.128 1.00 76.31 93 GLU A C 1
ATOM 733 O O . GLU A 1 93 ? -2.712 -1.485 26.244 1.00 76.31 93 GLU A O 1
ATOM 738 N N . PRO A 1 94 ? -3.527 -0.790 28.234 1.00 78.75 94 PRO A N 1
ATOM 739 C CA . PRO A 1 94 ? -4.352 -1.971 28.457 1.00 78.75 94 PRO A CA 1
ATOM 740 C C . PRO A 1 94 ? -5.429 -2.128 27.372 1.00 78.75 94 PRO A C 1
ATOM 742 O O . PRO A 1 94 ? -5.839 -1.170 26.714 1.00 78.75 94 PRO A O 1
ATOM 745 N N . ALA A 1 95 ? -5.899 -3.362 27.176 1.00 76.44 95 ALA A N 1
ATOM 746 C CA . ALA A 1 95 ? -6.911 -3.665 26.167 1.00 76.44 95 ALA A CA 1
ATOM 747 C C . ALA A 1 95 ? -8.212 -2.884 26.421 1.00 76.44 95 ALA A C 1
ATOM 749 O O . ALA A 1 95 ? -8.721 -2.853 27.544 1.00 76.44 95 ALA A O 1
ATOM 750 N N . LEU A 1 96 ? -8.771 -2.282 25.364 1.00 82.50 96 LEU A N 1
ATOM 751 C CA . LEU A 1 96 ? -10.046 -1.572 25.449 1.00 82.50 96 LEU A CA 1
ATOM 752 C C . LEU A 1 96 ? -11.173 -2.530 25.848 1.00 82.50 96 LEU A C 1
ATOM 754 O O . LEU A 1 96 ? -11.460 -3.504 25.146 1.00 82.50 96 LEU A O 1
ATOM 758 N N . GLN A 1 97 ? -11.849 -2.200 26.948 1.00 80.19 97 GLN A N 1
ATOM 759 C CA . GLN A 1 97 ? -13.039 -2.905 27.415 1.00 80.19 97 GLN A CA 1
ATOM 760 C C . GLN A 1 97 ? -14.292 -2.207 26.880 1.00 80.19 97 GLN A C 1
ATOM 762 O O . GLN A 1 97 ? -14.733 -1.189 27.415 1.00 80.19 97 GLN A O 1
ATOM 767 N N . ILE A 1 98 ? -14.866 -2.751 25.808 1.00 80.69 98 ILE A N 1
ATOM 768 C CA . ILE A 1 98 ? -16.092 -2.231 25.194 1.00 80.69 98 ILE A CA 1
ATOM 769 C C . ILE A 1 98 ? -17.276 -3.029 25.748 1.00 80.69 98 ILE A C 1
ATOM 771 O O . ILE A 1 98 ? -17.331 -4.241 25.582 1.00 80.69 98 ILE A O 1
ATOM 775 N N . LYS A 1 99 ? -18.212 -2.356 26.433 1.00 72.19 99 LYS A N 1
ATOM 776 C CA . LYS A 1 99 ? -19.378 -3.009 27.064 1.00 72.19 99 LYS A CA 1
ATOM 777 C C . LYS A 1 99 ? -20.569 -3.184 26.121 1.00 72.19 99 LYS A C 1
ATOM 779 O O . LYS A 1 99 ? -21.297 -4.158 26.242 1.00 72.19 99 LYS A O 1
ATOM 784 N N . SER A 1 100 ? -20.815 -2.220 25.238 1.00 72.31 100 SER A N 1
ATOM 785 C CA . SER A 1 100 ? -21.868 -2.296 24.218 1.00 72.31 100 SER A CA 1
ATOM 786 C C . SER A 1 100 ? -21.654 -1.225 23.151 1.00 72.31 100 SER A C 1
ATOM 788 O O . SER A 1 100 ? -21.078 -0.170 23.427 1.00 72.31 100 SER A O 1
ATOM 790 N N . ILE A 1 101 ? -22.117 -1.501 21.931 1.00 76.94 101 ILE A N 1
ATOM 791 C CA . ILE A 1 101 ? -22.157 -0.532 20.835 1.00 76.94 101 ILE A CA 1
ATOM 792 C C . ILE A 1 101 ? -23.616 -0.125 20.635 1.00 76.94 101 ILE A C 1
ATOM 794 O O . ILE A 1 101 ? -24.463 -0.963 20.335 1.00 76.94 101 ILE A O 1
ATOM 798 N N . VAL A 1 102 ? -23.914 1.164 20.804 1.00 74.75 102 VAL A N 1
ATOM 799 C CA . VAL A 1 102 ? -25.257 1.705 20.569 1.00 74.75 102 VAL A CA 1
ATOM 800 C C . VAL A 1 102 ? -25.356 2.170 19.122 1.00 74.75 102 VAL A C 1
ATOM 802 O O . VAL A 1 102 ? -24.716 3.143 18.718 1.00 74.75 102 VAL A O 1
ATOM 805 N N . THR A 1 103 ? -26.185 1.494 18.332 1.00 68.69 103 THR A N 1
ATOM 806 C CA . THR A 1 103 ? -26.554 1.971 16.999 1.00 68.69 103 THR A CA 1
ATOM 807 C C . THR A 1 103 ? -27.474 3.174 17.162 1.00 68.69 103 THR A C 1
ATOM 809 O O . THR A 1 103 ? -28.639 3.031 17.528 1.00 68.69 103 THR A O 1
ATOM 812 N N . ASN A 1 104 ? -26.965 4.381 16.910 1.00 63.16 104 ASN A N 1
ATOM 813 C CA . ASN A 1 104 ? -27.807 5.573 16.893 1.00 63.16 104 ASN A CA 1
ATOM 814 C C . ASN A 1 104 ? -28.853 5.434 15.773 1.00 63.16 104 ASN A C 1
ATOM 816 O O . ASN A 1 104 ? -28.563 5.670 14.600 1.00 63.16 104 ASN A O 1
ATOM 820 N N . ALA A 1 105 ? -30.094 5.116 16.147 1.00 54.31 105 ALA A N 1
ATOM 821 C CA . ALA A 1 105 ? -31.272 5.073 15.274 1.00 54.31 105 ALA A CA 1
ATOM 822 C C . ALA A 1 105 ? -31.661 6.450 14.678 1.00 54.31 105 ALA A C 1
ATOM 824 O O . ALA A 1 105 ? -32.711 6.592 14.060 1.00 54.31 105 ALA A O 1
ATOM 825 N N . ASN A 1 106 ? -30.810 7.472 14.834 1.00 48.94 106 ASN A N 1
ATOM 826 C CA . ASN A 1 106 ? -30.978 8.805 14.252 1.00 48.94 106 ASN A CA 1
ATOM 827 C C . ASN A 1 106 ? -30.384 8.953 12.849 1.00 48.94 106 ASN A C 1
ATOM 829 O O . ASN A 1 106 ? -30.474 10.032 12.266 1.00 48.94 106 ASN A O 1
ATOM 833 N N . THR A 1 107 ? -29.883 7.880 12.235 1.00 47.88 107 THR A N 1
ATOM 834 C CA . THR A 1 107 ? -30.071 7.785 10.787 1.00 47.88 107 THR A CA 1
ATOM 835 C C . THR A 1 107 ? -31.537 7.437 10.606 1.00 47.88 107 THR A C 1
ATOM 837 O O . THR A 1 107 ? -31.897 6.264 10.541 1.00 47.88 107 THR A O 1
ATOM 840 N N . LYS A 1 108 ? -32.404 8.460 10.576 1.00 45.34 108 LYS A N 1
ATOM 841 C CA . LYS A 1 108 ? -33.683 8.325 9.891 1.00 45.34 108 LYS A CA 1
ATOM 842 C C . LYS A 1 108 ? -33.295 7.738 8.543 1.00 45.34 108 LYS A C 1
ATOM 844 O O . LYS A 1 108 ? -32.697 8.439 7.727 1.00 45.34 108 LYS A O 1
ATOM 849 N N . SER A 1 109 ? -33.540 6.439 8.348 1.00 39.22 109 SER A N 1
ATOM 850 C CA . SER A 1 109 ? -33.708 5.905 7.009 1.00 39.22 109 SER A CA 1
ATOM 851 C C . SER A 1 109 ? -34.584 6.950 6.352 1.00 39.22 109 SER A C 1
ATOM 853 O O . SER A 1 109 ? -35.642 7.278 6.906 1.00 39.22 109 SER A O 1
ATOM 855 N N . ALA A 1 110 ? -34.063 7.609 5.317 1.00 44.56 110 ALA A N 1
ATOM 856 C CA . ALA A 1 110 ? -34.880 8.423 4.452 1.00 44.56 110 ALA A CA 1
ATOM 857 C C . ALA A 1 110 ? -35.892 7.424 3.910 1.00 44.56 110 ALA A C 1
ATOM 859 O O . ALA A 1 110 ? -35.638 6.737 2.921 1.00 44.56 110 ALA A O 1
ATOM 860 N N . GLY A 1 111 ? -36.969 7.236 4.683 1.00 40.25 111 GLY A N 1
ATOM 861 C CA . GLY A 1 111 ? -38.088 6.407 4.339 1.00 40.25 111 GLY A CA 1
ATOM 862 C C . GLY A 1 111 ? -38.415 6.894 2.963 1.00 40.25 111 GLY A C 1
ATOM 863 O O . GLY A 1 111 ? -38.555 8.100 2.780 1.00 40.25 111 GLY A O 1
ATOM 864 N N . SER A 1 112 ? -38.336 5.979 2.004 1.00 45.81 112 SER A N 1
ATOM 865 C CA . SER A 1 112 ? -38.635 6.232 0.611 1.00 45.81 112 SER A CA 1
ATOM 866 C C . SER A 1 112 ? -39.911 7.060 0.575 1.00 45.81 112 SER A C 1
ATOM 868 O O . SER A 1 112 ? -41.011 6.519 0.707 1.00 45.81 112 SER A O 1
ATOM 870 N N . THR A 1 113 ? -39.778 8.385 0.490 1.00 50.72 113 THR A N 1
ATOM 871 C CA . THR A 1 113 ? -40.938 9.240 0.374 1.00 50.72 113 THR A CA 1
ATOM 872 C C . THR A 1 113 ? -41.284 9.120 -1.083 1.00 50.72 113 THR A C 1
ATOM 874 O O . THR A 1 113 ? -40.780 9.844 -1.939 1.00 50.72 113 THR A O 1
ATOM 877 N N . LYS A 1 114 ? -42.050 8.069 -1.374 1.00 54.41 114 LYS A N 1
ATOM 878 C CA . LYS A 1 114 ? -42.604 7.796 -2.684 1.00 54.41 114 LYS A CA 1
ATOM 879 C C . LYS A 1 114 ? -43.459 8.997 -3.053 1.00 54.41 114 LYS A C 1
ATOM 881 O O . LYS A 1 114 ? -44.617 9.090 -2.661 1.00 54.41 114 LYS A O 1
ATOM 886 N N . GLY A 1 115 ? -42.871 9.936 -3.779 1.00 63.91 115 GLY A N 1
ATOM 887 C CA . GLY A 1 115 ? -43.618 11.014 -4.393 1.00 63.91 115 GLY A CA 1
ATOM 888 C C . GLY A 1 115 ? -42.849 12.317 -4.481 1.00 63.91 115 GLY A C 1
ATOM 889 O O . GLY A 1 115 ? -42.505 12.931 -3.474 1.00 63.91 115 GLY A O 1
ATOM 890 N N . PHE A 1 116 ? -42.741 12.799 -5.715 1.00 74.00 116 PHE A N 1
ATOM 891 C CA . PHE A 1 116 ? -42.382 14.167 -6.091 1.00 74.00 116 PHE A CA 1
ATOM 892 C C . PHE A 1 116 ? -43.070 15.238 -5.214 1.00 74.00 116 PHE A C 1
ATOM 894 O O . PHE A 1 116 ? -42.464 16.249 -4.872 1.00 74.00 116 PHE A O 1
ATOM 901 N N . LYS A 1 117 ? -44.302 14.971 -4.747 1.00 74.81 117 LYS A N 1
ATOM 902 C CA . LYS A 1 117 ? -45.051 15.830 -3.810 1.00 74.81 117 LYS A CA 1
ATOM 903 C C . LYS A 1 117 ? -44.317 16.132 -2.501 1.00 74.81 117 LYS A C 1
ATOM 905 O O . LYS A 1 117 ? -44.456 17.235 -1.985 1.00 74.81 117 LYS A O 1
ATOM 910 N N . ALA A 1 118 ? -43.561 15.186 -1.952 1.00 73.12 118 ALA A N 1
ATOM 911 C CA . ALA A 1 118 ? -42.855 15.413 -0.696 1.00 73.12 118 ALA A CA 1
ATOM 912 C C . ALA A 1 118 ? -41.585 16.244 -0.875 1.00 73.12 118 ALA A C 1
ATOM 914 O O . ALA A 1 118 ? -41.257 17.030 0.005 1.00 73.12 118 ALA A O 1
ATOM 915 N N . ILE A 1 119 ? -40.921 16.115 -2.027 1.00 76.56 119 ILE A N 1
ATOM 916 C CA . ILE A 1 119 ? -39.767 16.949 -2.381 1.00 76.56 119 ILE A CA 1
ATOM 917 C C . ILE A 1 119 ? -40.214 18.406 -2.560 1.00 76.56 119 ILE A C 1
ATOM 919 O O . ILE A 1 119 ? -39.584 19.300 -2.011 1.00 76.56 119 ILE A O 1
ATOM 923 N N . VAL A 1 120 ? -41.342 18.645 -3.241 1.00 83.00 120 VAL A N 1
ATOM 924 C CA . VAL A 1 120 ? -41.910 19.999 -3.404 1.00 83.00 120 VAL A CA 1
ATOM 925 C C . VAL A 1 120 ? -42.279 20.622 -2.057 1.00 83.00 120 VAL A C 1
ATOM 927 O O . VAL A 1 120 ? -42.023 21.801 -1.842 1.00 83.00 120 VAL A O 1
ATOM 930 N N . LYS A 1 121 ? -42.833 19.831 -1.130 1.00 82.69 121 LYS A N 1
ATOM 931 C CA . LYS A 1 121 ? -43.179 20.322 0.209 1.00 82.69 121 LYS A CA 1
ATOM 932 C C . LYS A 1 121 ? -41.942 20.700 1.034 1.00 82.69 121 LYS A C 1
ATOM 934 O O . LYS A 1 121 ? -41.986 21.680 1.754 1.00 82.69 121 LYS A O 1
ATOM 939 N N . LEU A 1 122 ? -40.845 19.956 0.896 1.00 80.25 122 LEU A N 1
ATOM 940 C CA . LEU A 1 122 ? -39.615 20.166 1.668 1.00 80.25 122 LEU A CA 1
ATOM 941 C C . LEU A 1 122 ? -38.771 21.361 1.190 1.00 80.25 122 LEU A C 1
ATOM 943 O O . LEU A 1 122 ? -37.897 21.808 1.917 1.00 80.25 122 LEU A O 1
ATOM 947 N N . ILE A 1 123 ? -38.994 21.835 -0.039 1.00 77.75 123 ILE A N 1
ATOM 948 C CA . ILE A 1 123 ? -38.322 23.019 -0.604 1.00 77.75 123 ILE A CA 1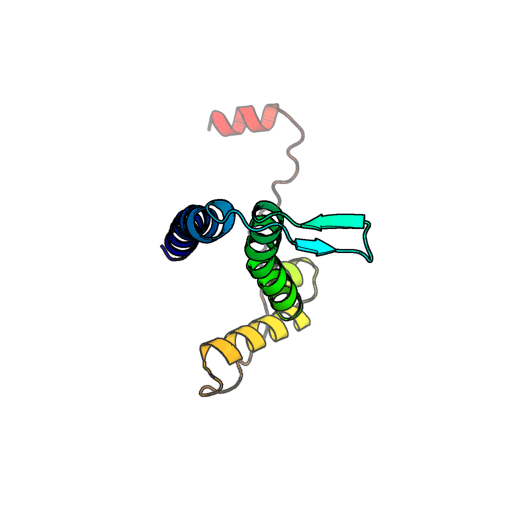
ATOM 949 C C . ILE A 1 123 ? -39.064 24.315 -0.235 1.00 77.75 123 ILE A C 1
ATOM 951 O O . ILE A 1 123 ? -38.477 25.391 -0.301 1.00 77.75 123 ILE A O 1
ATOM 955 N N . TRP A 1 124 ? -40.354 24.218 0.097 1.00 71.81 124 TRP A N 1
ATOM 956 C CA . TRP A 1 124 ? -41.218 25.376 0.343 1.00 71.81 124 TRP A CA 1
ATOM 957 C C . TRP A 1 124 ? -41.464 25.672 1.835 1.00 71.81 124 TRP A C 1
ATOM 959 O O . TRP A 1 124 ? -42.032 26.716 2.146 1.00 71.81 124 TRP A O 1
ATOM 969 N N . ASP A 1 125 ? -41.036 24.785 2.738 1.00 58.44 125 ASP A N 1
ATOM 970 C CA . ASP A 1 125 ? -40.866 25.085 4.172 1.00 58.44 125 ASP A CA 1
ATOM 971 C C . ASP A 1 125 ? -39.457 25.656 4.423 1.00 58.44 125 ASP A C 1
ATOM 973 O O . ASP A 1 125 ? -39.337 26.606 5.230 1.00 58.44 125 ASP A O 1
#

Radius of gyration: 25.24 Å; chains: 1; bounding box: 62×44×57 Å

Secondary structure (DSSP, 8-state):
-HHHHHHHHHHHHHHHHHHHHHT----EEETTTTEEE-HHHHHHHHHHHHHHHHHHHHTTSPPPHHHHHHTT-HHHHHHHHHHHHHHHTTT-SPPP--------TTS-------SHHHHHHHHH-